Protein AF-L8Y950-F1 (afdb_monomer_lite)

Foldseek 3Di:
DDDPPPQDDDDDQWDDDQNDTAGFDAWQWEFPDDAHPPGGTDIDGADPQWTDGGRHHHHTHGDDDPDCPCVVVVVVVVVVVVVVVVVVVVVVVVVPDDDDDDDDDDDDDDDPDDDDDDDDDD

pLDDT: mean 75.34, std 22.92, range [33.78, 98.62]

InterPro domains:
  IPR001368 TNFR/NGFR cysteine-rich region [PF00020] (46-68)
  IPR001368 TNFR/NGFR cysteine-rich region [PS00652] (10-43)
  IPR001368 TNFR/NGFR cysteine-rich region [PS50050] (9-43)
  IPR001368 TNFR/NGFR cysteine-rich region [SM00208] (10-43)
  IPR020445 Tumour necrosis factor receptor 4 [PTHR47881] (1-68)

Radius of gyration: 40.12 Å; chains: 1; bounding box: 90×39×103 Å

Sequence (122 aa):
MLGAAVGLDCVGDTYPNSGRCCHECQPGNWMVSRCDHTRDTVCLPCDPGFYNEVVNYYTCKPCTQCNQILGLGVGLGVLAPLAALLALHLHRRAWRSPPGGNSFRTPIQEEHTDVHSTLAKI

Secondary structure (DSSP, 8-state):
-----------SSEEEETTEEEEPBPTTEEEEE---SSS--EEEEPPTTEE--SSBSSPPEEPP---GGGGHHHHHHHHHHHHHHHHHHHHHHHTTS-------------------------

Structure (mmCIF, N/CA/C/O backbone):
data_AF-L8Y950-F1
#
_entry.id   AF-L8Y950-F1
#
loop_
_atom_site.group_PDB
_atom_site.id
_atom_site.type_symbol
_atom_site.label_atom_id
_atom_site.label_alt_id
_atom_site.label_comp_id
_atom_site.label_asym_id
_atom_site.label_entity_id
_atom_site.label_seq_id
_atom_site.pdbx_PDB_ins_code
_atom_site.Cartn_x
_atom_site.Cartn_y
_atom_site.Cartn_z
_atom_site.occupancy
_atom_site.B_iso_or_equiv
_atom_site.auth_seq_id
_atom_site.auth_comp_id
_atom_site.auth_asym_id
_atom_site.auth_atom_id
_atom_site.pdbx_PDB_model_num
ATOM 1 N N . MET A 1 1 ? 34.547 -9.289 -21.892 1.00 37.19 1 MET A N 1
ATOM 2 C CA . MET A 1 1 ? 34.277 -7.928 -21.388 1.00 37.19 1 MET A CA 1
ATOM 3 C C . MET A 1 1 ? 33.089 -8.024 -20.449 1.00 37.19 1 MET A C 1
ATOM 5 O O . MET A 1 1 ? 32.004 -8.356 -20.903 1.00 37.19 1 MET A O 1
ATOM 9 N N . LEU A 1 2 ? 33.325 -7.888 -19.145 1.00 43.94 2 LEU A N 1
ATOM 10 C CA . LEU A 1 2 ? 32.289 -7.954 -18.112 1.00 43.94 2 LEU A CA 1
ATOM 11 C C . LEU A 1 2 ? 31.451 -6.673 -18.204 1.00 43.94 2 LEU A C 1
ATOM 13 O O . LEU A 1 2 ? 31.961 -5.589 -17.934 1.00 43.94 2 LEU A O 1
ATOM 17 N N . GLY A 1 3 ? 30.202 -6.787 -18.656 1.00 52.56 3 GLY A N 1
ATOM 18 C CA . GLY A 1 3 ? 29.260 -5.674 -18.639 1.00 52.56 3 GLY A CA 1
ATOM 19 C C . GLY A 1 3 ? 28.908 -5.354 -17.194 1.00 52.56 3 GLY A C 1
ATOM 20 O O . GLY A 1 3 ? 28.291 -6.173 -16.517 1.00 52.56 3 GLY A O 1
ATOM 21 N N . ALA A 1 4 ? 29.330 -4.189 -16.709 1.00 55.69 4 ALA A N 1
ATOM 22 C CA . ALA A 1 4 ? 28.831 -3.663 -15.452 1.00 55.69 4 ALA A CA 1
ATOM 23 C C . ALA A 1 4 ? 27.316 -3.467 -15.601 1.00 55.69 4 ALA A C 1
ATOM 25 O O . ALA A 1 4 ? 26.870 -2.730 -16.481 1.00 55.69 4 ALA A O 1
ATOM 26 N N . ALA A 1 5 ? 26.528 -4.136 -14.759 1.00 60.28 5 ALA A N 1
ATOM 27 C CA . ALA A 1 5 ? 25.147 -3.742 -14.547 1.00 60.28 5 ALA A CA 1
ATOM 28 C C . ALA A 1 5 ? 25.198 -2.364 -13.883 1.00 60.28 5 ALA A C 1
ATOM 30 O O . ALA A 1 5 ? 25.407 -2.256 -12.676 1.00 60.28 5 ALA A O 1
ATOM 31 N N . VAL A 1 6 ? 25.107 -1.304 -14.688 1.00 65.56 6 VAL A N 1
ATOM 32 C CA . VAL A 1 6 ? 24.844 0.035 -14.169 1.00 65.56 6 VAL A CA 1
ATOM 33 C C . VAL A 1 6 ? 23.498 -0.075 -13.467 1.00 65.56 6 VAL A C 1
ATOM 35 O O . VAL A 1 6 ? 22.476 -0.296 -14.116 1.00 65.56 6 VAL A O 1
ATOM 38 N N . GLY A 1 7 ? 23.520 -0.031 -12.134 1.00 68.69 7 GLY A N 1
ATOM 39 C CA . GLY A 1 7 ? 22.303 0.076 -11.346 1.00 68.69 7 GLY A CA 1
ATOM 40 C C . GLY A 1 7 ? 21.559 1.309 -11.832 1.00 68.69 7 GLY A C 1
ATOM 41 O O . GLY A 1 7 ? 22.116 2.405 -11.825 1.00 68.69 7 GLY A O 1
ATOM 42 N N . LEU A 1 8 ? 20.351 1.109 -12.349 1.00 85.06 8 LEU A N 1
ATOM 43 C CA . LEU A 1 8 ? 19.518 2.208 -12.802 1.00 85.06 8 LEU A CA 1
ATOM 44 C C . LEU A 1 8 ? 19.107 3.030 -11.576 1.00 85.06 8 LEU A C 1
ATOM 46 O O . LEU A 1 8 ? 18.513 2.475 -10.651 1.00 85.06 8 LEU A O 1
ATOM 50 N N . ASP A 1 9 ? 19.442 4.319 -11.570 1.00 90.56 9 ASP A N 1
ATOM 51 C CA . ASP A 1 9 ? 19.034 5.236 -10.507 1.00 90.56 9 ASP A CA 1
ATOM 52 C C . ASP A 1 9 ? 17.605 5.718 -10.778 1.00 90.56 9 ASP A C 1
ATOM 54 O O . ASP A 1 9 ? 17.329 6.363 -11.792 1.00 90.56 9 ASP A O 1
ATOM 58 N N . CYS A 1 10 ? 16.689 5.334 -9.895 1.00 92.62 10 CYS A N 1
ATOM 59 C CA . CYS A 1 10 ? 15.272 5.650 -9.985 1.00 92.62 10 CYS A CA 1
ATOM 60 C C . CYS A 1 10 ? 14.919 6.663 -8.896 1.00 92.62 10 CYS A C 1
ATOM 62 O O . CYS A 1 10 ? 15.318 6.512 -7.744 1.00 92.62 10 CYS A O 1
ATOM 64 N N . VAL A 1 11 ? 14.189 7.715 -9.269 1.00 92.31 11 VAL A N 1
ATOM 65 C CA . VAL A 1 11 ? 13.915 8.868 -8.401 1.00 92.31 11 VAL A CA 1
ATOM 66 C C . VAL A 1 11 ? 12.456 8.851 -7.946 1.00 92.31 11 VAL A C 1
ATOM 68 O O . VAL A 1 11 ? 11.559 8.493 -8.711 1.00 92.31 11 VAL A O 1
ATOM 71 N N . GLY A 1 12 ? 12.208 9.280 -6.708 1.00 94.62 12 GLY A N 1
ATOM 72 C CA . GLY A 1 12 ? 10.860 9.385 -6.144 1.00 94.62 12 GLY A CA 1
ATOM 73 C C . GLY A 1 12 ? 10.217 8.019 -5.893 1.00 94.62 12 GLY A C 1
ATOM 74 O O . GLY A 1 12 ? 10.884 7.088 -5.451 1.00 94.62 12 GLY A O 1
ATOM 75 N N . ASP A 1 13 ? 8.926 7.906 -6.197 1.00 95.75 13 ASP A N 1
ATOM 76 C CA . ASP A 1 13 ? 8.094 6.713 -5.983 1.00 95.75 13 ASP A CA 1
ATOM 77 C C . ASP A 1 13 ? 8.314 5.637 -7.065 1.00 95.75 13 ASP A C 1
ATOM 79 O O . ASP A 1 13 ? 7.364 5.086 -7.629 1.00 95.75 13 ASP A O 1
ATOM 83 N N . THR A 1 14 ? 9.572 5.377 -7.428 1.00 96.44 14 THR A N 1
ATOM 84 C CA . THR A 1 14 ? 9.915 4.432 -8.494 1.00 96.44 14 THR A CA 1
ATOM 85 C C . THR A 1 14 ? 11.000 3.444 -8.086 1.00 96.44 14 THR A C 1
ATOM 87 O O . THR A 1 14 ? 11.882 3.749 -7.288 1.00 96.44 14 THR A O 1
ATOM 90 N N . TYR A 1 15 ? 10.946 2.240 -8.656 1.00 95.25 15 TYR A N 1
ATOM 91 C CA . TYR A 1 15 ? 11.921 1.174 -8.431 1.00 95.25 15 TYR A CA 1
ATOM 92 C C . TYR A 1 15 ? 12.501 0.657 -9.757 1.00 95.25 15 TYR A C 1
ATOM 94 O O . TYR A 1 15 ? 11.807 0.661 -10.781 1.00 95.25 15 TYR A O 1
ATOM 102 N N . PRO A 1 16 ? 13.761 0.187 -9.766 1.00 94.75 16 PRO A N 1
ATOM 103 C CA . PRO A 1 16 ? 14.378 -0.374 -10.958 1.00 94.75 16 PRO A CA 1
ATOM 104 C C . PRO A 1 16 ? 13.880 -1.799 -11.204 1.00 94.75 16 PRO A C 1
ATOM 106 O O . PRO A 1 16 ? 13.977 -2.671 -10.339 1.00 94.75 16 PRO A O 1
ATOM 109 N N . ASN A 1 17 ? 13.383 -2.064 -12.409 1.00 94.50 17 ASN A N 1
ATOM 110 C CA . ASN A 1 17 ? 13.051 -3.412 -12.854 1.00 94.50 17 ASN A CA 1
ATOM 111 C C . ASN A 1 17 ? 13.067 -3.496 -14.385 1.00 94.50 17 ASN A C 1
ATOM 113 O O . ASN A 1 17 ? 12.679 -2.561 -15.079 1.00 94.50 17 ASN A O 1
ATOM 117 N N . SER A 1 18 ? 13.532 -4.622 -14.933 1.00 91.44 18 SER A N 1
ATOM 118 C CA . SER A 1 18 ? 13.574 -4.847 -16.389 1.00 91.44 18 SER A CA 1
ATOM 119 C C . SER A 1 18 ? 14.306 -3.743 -17.187 1.00 91.44 18 SER A C 1
ATOM 121 O O . SER A 1 18 ? 13.959 -3.457 -18.332 1.00 91.44 18 SER A O 1
ATOM 123 N N . GLY A 1 19 ? 15.326 -3.113 -16.585 1.00 90.19 19 GLY A N 1
ATOM 124 C CA . GLY A 1 19 ? 16.134 -2.058 -17.216 1.00 90.19 19 GLY A CA 1
ATOM 125 C C . GLY A 1 19 ? 15.457 -0.685 -17.313 1.00 90.19 19 GLY A C 1
ATOM 126 O O . GLY A 1 19 ? 15.952 0.180 -18.029 1.00 90.19 19 GLY A O 1
ATOM 127 N N . ARG A 1 20 ? 14.341 -0.475 -16.607 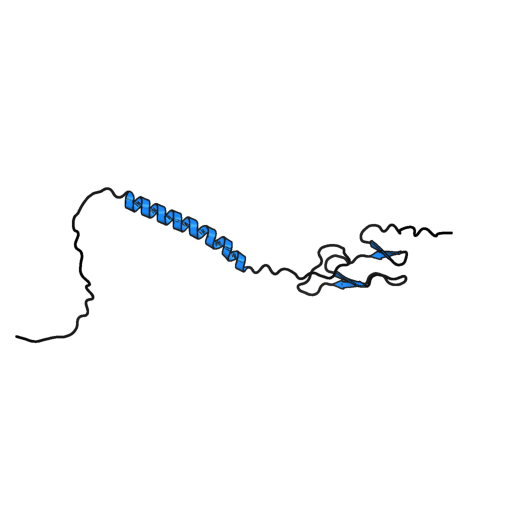1.00 92.12 20 ARG A N 1
ATOM 128 C CA . ARG A 1 20 ? 13.610 0.799 -16.533 1.00 92.12 20 ARG A CA 1
ATOM 129 C C . ARG A 1 20 ? 13.162 1.091 -15.100 1.00 92.12 20 ARG A C 1
ATOM 131 O O . ARG A 1 20 ? 13.189 0.208 -14.245 1.00 92.12 20 ARG A O 1
ATOM 138 N N . CYS A 1 21 ? 12.746 2.328 -14.851 1.00 95.06 21 CYS A N 1
ATOM 139 C CA . CYS A 1 21 ? 12.089 2.696 -13.601 1.00 95.06 21 CYS A CA 1
ATOM 140 C C . CYS A 1 21 ? 10.585 2.456 -13.724 1.00 95.06 21 CYS A C 1
ATOM 142 O O . CYS A 1 21 ? 9.975 2.752 -14.759 1.00 95.06 21 CYS A O 1
ATOM 144 N N . CYS A 1 22 ? 10.013 1.888 -12.673 1.00 96.88 22 CYS A N 1
ATOM 145 C CA . CYS A 1 22 ? 8.612 1.505 -12.590 1.00 96.88 22 CYS A CA 1
ATOM 146 C C . CYS A 1 22 ? 7.978 2.110 -11.354 1.00 96.88 22 CYS A C 1
ATOM 148 O O . CYS A 1 22 ? 8.661 2.294 -10.351 1.00 96.88 22 CYS A O 1
ATOM 150 N N . HIS A 1 23 ? 6.686 2.408 -11.416 1.00 97.38 23 HIS A N 1
ATOM 151 C CA . HIS A 1 23 ? 6.015 3.104 -10.322 1.00 97.38 23 HIS A CA 1
ATOM 152 C C . HIS A 1 23 ? 5.686 2.148 -9.177 1.00 97.38 23 HIS A C 1
ATOM 154 O O . HIS A 1 23 ? 5.198 1.040 -9.407 1.00 97.38 23 HIS A O 1
ATOM 160 N N . GLU A 1 24 ? 5.953 2.575 -7.946 1.00 98.00 24 GLU A N 1
ATOM 161 C CA . GLU A 1 24 ? 5.436 1.921 -6.744 1.00 98.00 24 GLU A CA 1
ATOM 162 C C . GLU A 1 24 ? 3.934 2.197 -6.575 1.00 98.00 24 GLU A C 1
ATOM 164 O O . GLU A 1 24 ? 3.383 3.157 -7.125 1.00 98.00 24 GLU A O 1
ATOM 169 N N . CYS A 1 25 ? 3.250 1.357 -5.796 1.00 98.56 25 CYS A N 1
ATOM 170 C CA . CYS A 1 25 ? 1.827 1.554 -5.546 1.00 98.56 25 CYS A CA 1
ATOM 171 C C . CYS A 1 25 ? 1.593 2.642 -4.497 1.00 98.56 25 CYS A C 1
ATOM 173 O O . CYS A 1 25 ? 2.217 2.660 -3.439 1.00 98.56 25 CYS A O 1
ATOM 175 N N . GLN A 1 26 ? 0.656 3.540 -4.798 1.00 98.25 26 GLN A N 1
ATOM 176 C CA . GLN A 1 26 ? 0.262 4.643 -3.922 1.00 98.25 26 GLN A CA 1
ATOM 177 C C . GLN A 1 26 ? -0.500 4.144 -2.678 1.00 98.25 26 GLN A C 1
ATOM 179 O O . GLN A 1 26 ? -1.097 3.061 -2.736 1.00 98.25 26 GLN A O 1
ATOM 184 N N . PRO A 1 27 ? -0.543 4.926 -1.579 1.00 98.31 27 PRO A N 1
ATOM 185 C CA . PRO A 1 27 ? -1.313 4.583 -0.385 1.00 98.31 27 PRO A CA 1
ATOM 186 C C . PRO A 1 27 ? -2.752 4.171 -0.714 1.00 98.31 27 PRO A C 1
ATOM 188 O O . PRO A 1 27 ? -3.386 4.716 -1.617 1.00 98.31 27 PRO A O 1
ATOM 191 N N . GLY A 1 28 ? -3.263 3.183 0.018 1.00 98.06 28 GLY A N 1
ATOM 192 C CA . GLY A 1 28 ? -4.566 2.569 -0.235 1.00 98.06 28 GLY A CA 1
ATOM 193 C C . GLY A 1 28 ? -4.585 1.529 -1.360 1.00 98.06 28 GLY A C 1
ATOM 194 O O . GLY A 1 28 ? -5.637 0.937 -1.582 1.00 98.06 28 GLY A O 1
ATOM 195 N N . ASN A 1 29 ? -3.457 1.266 -2.030 1.00 98.62 29 ASN A N 1
ATOM 196 C CA . ASN A 1 29 ? -3.329 0.207 -3.031 1.00 98.62 29 ASN A CA 1
ATOM 197 C C . ASN A 1 29 ? -2.277 -0.839 -2.635 1.00 98.62 29 ASN A C 1
ATOM 199 O O . ASN A 1 29 ? -1.384 -0.577 -1.828 1.00 98.62 29 ASN A O 1
ATOM 203 N N . TRP A 1 30 ? -2.356 -2.017 -3.248 1.00 98.31 30 TRP A N 1
ATOM 204 C CA . TRP A 1 30 ? -1.349 -3.073 -3.173 1.00 98.31 30 TRP A CA 1
ATOM 205 C C . TRP A 1 30 ? -0.848 -3.467 -4.561 1.00 98.31 30 TRP A C 1
ATOM 207 O O . TRP A 1 30 ? -1.544 -3.288 -5.564 1.00 98.31 30 TRP A O 1
ATOM 217 N N . MET A 1 31 ? 0.367 -4.018 -4.614 1.00 98.25 31 MET A N 1
ATOM 218 C CA . MET A 1 31 ? 0.999 -4.441 -5.862 1.00 98.25 31 MET A CA 1
ATOM 219 C C . MET A 1 31 ? 0.561 -5.855 -6.250 1.00 98.25 31 MET A C 1
ATOM 221 O O . MET A 1 31 ? 0.894 -6.829 -5.577 1.00 98.25 31 MET A O 1
ATOM 225 N N . VAL A 1 32 ? -0.143 -5.968 -7.376 1.00 98.06 32 VAL A N 1
ATOM 226 C CA . VAL A 1 32 ? -0.548 -7.253 -7.968 1.00 98.06 32 VAL A CA 1
ATOM 227 C C . VAL A 1 32 ? 0.607 -7.871 -8.741 1.00 98.06 32 VAL A C 1
ATOM 229 O O . VAL A 1 32 ? 0.873 -9.068 -8.649 1.00 98.06 32 VAL A O 1
ATOM 232 N N . SER A 1 33 ? 1.302 -7.046 -9.520 1.00 97.62 33 SER A N 1
ATOM 233 C CA . SER A 1 33 ? 2.461 -7.469 -10.291 1.00 97.62 33 SER A CA 1
ATOM 234 C C . SER A 1 33 ? 3.420 -6.312 -10.494 1.00 97.62 33 SER A C 1
ATOM 236 O O . SER A 1 33 ? 3.003 -5.179 -10.746 1.00 97.62 33 SER A O 1
ATOM 238 N N . ARG A 1 34 ? 4.716 -6.625 -10.458 1.00 97.38 34 ARG A N 1
ATOM 239 C CA . ARG A 1 34 ? 5.751 -5.693 -10.901 1.00 97.38 34 ARG A CA 1
ATOM 240 C C . ARG A 1 34 ? 5.600 -5.407 -12.394 1.00 97.38 34 ARG A C 1
ATOM 242 O O . ARG A 1 34 ? 5.019 -6.206 -13.130 1.00 97.38 34 ARG A O 1
ATOM 249 N N . CYS A 1 35 ? 6.151 -4.278 -12.821 1.00 96.81 35 CYS A N 1
ATOM 250 C CA . CYS A 1 35 ? 6.275 -3.962 -14.236 1.00 96.81 35 CYS A CA 1
ATOM 251 C C . CYS A 1 35 ? 7.107 -5.023 -14.979 1.00 96.81 35 CYS A C 1
ATOM 253 O O . CYS A 1 35 ? 7.849 -5.805 -14.382 1.00 96.81 35 CYS A O 1
ATOM 255 N N . ASP A 1 36 ? 7.033 -5.005 -16.299 1.00 95.00 36 ASP A N 1
ATOM 256 C CA . ASP A 1 36 ? 7.945 -5.716 -17.186 1.00 95.00 36 ASP A CA 1
ATOM 257 C C . ASP A 1 36 ? 8.507 -4.735 -18.232 1.00 95.00 36 ASP A C 1
ATOM 259 O O . ASP A 1 36 ? 8.398 -3.514 -18.094 1.00 95.00 36 ASP A O 1
ATOM 263 N N . HIS A 1 37 ? 9.147 -5.239 -19.287 1.00 93.69 37 HIS A N 1
ATOM 264 C CA . HIS A 1 37 ? 9.684 -4.384 -20.350 1.00 93.69 37 HIS A CA 1
ATOM 265 C C . HIS A 1 37 ? 8.607 -3.533 -21.052 1.00 93.69 37 HIS A C 1
ATOM 267 O O . HIS A 1 37 ? 8.919 -2.472 -21.592 1.00 93.69 37 HIS A O 1
ATOM 273 N N . THR A 1 38 ? 7.349 -3.976 -21.040 1.00 93.44 38 THR A N 1
ATOM 274 C CA . THR A 1 38 ? 6.243 -3.414 -21.830 1.00 93.44 38 THR A CA 1
ATOM 275 C C . THR A 1 38 ? 5.122 -2.807 -20.989 1.00 93.44 38 THR A C 1
ATOM 277 O O . THR A 1 38 ? 4.518 -1.820 -21.401 1.00 93.44 38 THR A O 1
ATOM 280 N N . ARG A 1 39 ? 4.851 -3.363 -19.809 1.00 96.00 39 ARG A N 1
ATOM 281 C CA . ARG A 1 39 ? 3.753 -2.983 -18.917 1.00 96.00 39 ARG A CA 1
ATOM 282 C C . ARG A 1 39 ? 4.307 -2.413 -17.625 1.00 96.00 39 ARG A C 1
ATOM 284 O O . ARG A 1 39 ? 5.336 -2.870 -17.138 1.00 96.00 39 ARG A O 1
ATOM 291 N N . ASP A 1 40 ? 3.618 -1.424 -17.075 1.00 96.31 40 ASP A N 1
ATOM 292 C CA . ASP A 1 40 ? 3.972 -0.861 -15.773 1.00 96.31 40 ASP A CA 1
ATOM 293 C C . ASP A 1 40 ? 3.476 -1.749 -14.619 1.00 96.31 40 ASP A C 1
ATOM 295 O O . ASP A 1 40 ? 2.796 -2.757 -14.834 1.00 96.31 40 ASP A O 1
ATOM 299 N N . THR A 1 41 ? 3.836 -1.381 -13.392 1.00 98.25 41 THR A N 1
ATOM 300 C CA . THR A 1 41 ? 3.315 -1.995 -12.172 1.00 98.25 41 THR A CA 1
ATOM 301 C C . THR A 1 41 ? 1.789 -1.982 -12.176 1.00 98.25 41 THR A C 1
ATOM 303 O O . THR A 1 41 ? 1.160 -0.965 -12.463 1.00 98.25 41 THR A O 1
ATOM 306 N N . VAL A 1 42 ? 1.185 -3.107 -11.800 1.00 98.38 42 VAL A N 1
ATOM 307 C CA . VAL A 1 42 ? -0.264 -3.200 -11.613 1.00 98.38 42 VAL A CA 1
ATOM 308 C C . VAL A 1 42 ? -0.574 -3.045 -10.132 1.00 98.38 42 VAL A C 1
ATOM 310 O O . VAL A 1 42 ? -0.152 -3.867 -9.315 1.00 98.38 42 VAL A O 1
ATOM 313 N N . CYS A 1 43 ? -1.335 -2.003 -9.808 1.00 98.62 43 CYS A N 1
ATOM 314 C CA . CYS A 1 43 ? -1.798 -1.701 -8.460 1.00 98.62 43 CYS A CA 1
ATOM 315 C C . CYS A 1 43 ? -3.321 -1.808 -8.394 1.00 98.62 43 CYS A C 1
ATOM 317 O O . CYS A 1 43 ? -4.012 -1.360 -9.309 1.00 98.62 43 CYS A O 1
ATOM 319 N N . LEU A 1 44 ? -3.839 -2.370 -7.305 1.00 98.56 44 LEU A N 1
ATOM 320 C CA . LEU A 1 44 ? -5.275 -2.434 -7.035 1.00 98.56 44 LEU A CA 1
ATOM 321 C C . LEU A 1 44 ? -5.598 -1.849 -5.661 1.00 98.56 44 LEU A C 1
ATOM 323 O O . LEU A 1 44 ? -4.755 -1.935 -4.766 1.00 98.56 44 LEU A O 1
ATOM 327 N N . PRO A 1 45 ? -6.803 -1.284 -5.475 1.00 98.56 45 PRO A N 1
ATOM 328 C CA . PRO A 1 45 ? -7.223 -0.772 -4.180 1.00 98.56 45 PRO A CA 1
ATOM 329 C C . PRO A 1 45 ? -7.283 -1.887 -3.138 1.00 98.56 45 PRO A C 1
ATOM 331 O O . PRO A 1 45 ? -7.552 -3.049 -3.450 1.00 98.56 45 PRO A O 1
ATOM 334 N N . CYS A 1 46 ? -7.033 -1.518 -1.887 1.00 98.38 46 CYS A N 1
ATOM 335 C CA . CYS A 1 46 ? -7.273 -2.391 -0.751 1.00 98.38 46 CYS A CA 1
ATOM 336 C C . CYS A 1 46 ? -8.766 -2.698 -0.612 1.00 98.38 46 CYS A C 1
ATOM 338 O O . CYS A 1 46 ? -9.613 -1.816 -0.775 1.00 98.38 46 CYS A O 1
ATOM 340 N N . ASP A 1 47 ? -9.073 -3.937 -0.240 1.00 97.81 47 ASP A N 1
ATOM 341 C CA . ASP A 1 47 ? -10.430 -4.327 0.121 1.00 97.81 47 ASP A CA 1
ATOM 342 C C . ASP A 1 47 ? -10.896 -3.621 1.408 1.00 97.81 47 ASP A C 1
ATOM 344 O O . ASP A 1 47 ? -10.075 -3.246 2.257 1.00 97.81 47 ASP A O 1
ATOM 348 N N . PRO A 1 48 ? -12.217 -3.461 1.611 1.00 96.19 48 PRO A N 1
ATOM 349 C CA . PRO A 1 48 ? -12.755 -2.918 2.851 1.00 96.19 48 PRO A CA 1
ATOM 350 C C . PRO A 1 48 ? -12.231 -3.667 4.083 1.00 96.19 48 PRO A C 1
ATOM 352 O O . PRO A 1 48 ? -12.289 -4.892 4.161 1.00 96.19 48 PRO A O 1
ATOM 355 N N . GLY A 1 49 ? -11.737 -2.918 5.071 1.00 94.81 49 GLY A N 1
ATOM 356 C CA . GLY A 1 49 ? -11.115 -3.489 6.269 1.00 94.81 49 GLY A CA 1
ATOM 357 C C . GLY A 1 49 ? -9.619 -3.776 6.128 1.00 94.81 49 GLY A C 1
ATOM 358 O O . GLY A 1 49 ? -9.025 -4.277 7.080 1.00 94.81 49 GLY A O 1
ATOM 359 N N . PHE A 1 50 ? -9.003 -3.422 4.997 1.00 97.12 50 PHE A N 1
ATOM 360 C CA . PHE A 1 50 ? -7.560 -3.459 4.788 1.00 97.12 50 PHE A CA 1
ATOM 361 C C . PHE A 1 50 ? -7.019 -2.080 4.393 1.00 97.12 50 PHE A C 1
ATOM 363 O O . PHE A 1 50 ? -7.750 -1.225 3.894 1.00 97.12 50 PHE A O 1
ATOM 370 N N . TYR A 1 51 ? -5.726 -1.856 4.618 1.00 96.44 51 TYR A N 1
ATOM 371 C CA . TYR A 1 51 ? -5.068 -0.586 4.343 1.00 96.44 51 TYR A CA 1
ATOM 372 C C . TYR A 1 51 ? -3.596 -0.749 3.952 1.00 96.44 51 TYR A C 1
ATOM 374 O O . TYR A 1 51 ? -2.936 -1.727 4.301 1.00 96.44 51 TYR A O 1
ATOM 382 N N . ASN A 1 52 ? -3.081 0.265 3.260 1.00 97.25 52 ASN A N 1
ATOM 383 C CA . ASN A 1 52 ? -1.660 0.512 3.042 1.00 97.25 52 ASN A CA 1
ATOM 384 C C . ASN A 1 52 ? -1.423 2.016 3.207 1.00 97.25 52 ASN A C 1
ATOM 386 O O . ASN A 1 52 ? -2.100 2.820 2.575 1.00 97.25 52 ASN A O 1
ATOM 390 N N . GLU A 1 53 ? -0.500 2.398 4.083 1.00 95.75 53 GLU A N 1
ATOM 391 C CA . GLU A 1 53 ? -0.353 3.786 4.555 1.00 95.75 53 GLU A CA 1
ATOM 392 C C . GLU A 1 53 ? 0.656 4.626 3.763 1.00 95.75 53 GLU A C 1
ATOM 394 O O . GLU A 1 53 ? 0.553 5.848 3.728 1.00 95.75 53 GLU A O 1
ATOM 399 N N . VAL A 1 54 ? 1.620 3.976 3.117 1.00 96.44 54 VAL A N 1
ATOM 400 C CA . VAL A 1 54 ? 2.721 4.625 2.393 1.00 96.44 54 VAL A CA 1
ATOM 401 C C . VAL A 1 54 ? 2.845 4.053 0.991 1.00 96.44 54 VAL A C 1
ATOM 403 O O . VAL A 1 54 ? 2.336 2.966 0.721 1.00 96.44 54 VAL A O 1
ATOM 406 N N . VAL A 1 55 ? 3.559 4.763 0.122 1.00 98.00 55 VAL A N 1
ATOM 407 C CA . VAL A 1 55 ? 3.957 4.257 -1.194 1.00 98.00 55 VAL A CA 1
ATOM 408 C C . VAL A 1 55 ? 4.833 3.017 -1.010 1.00 98.00 55 VAL A C 1
ATOM 410 O O . VAL A 1 55 ? 5.887 3.101 -0.377 1.00 98.00 55 VAL A O 1
ATOM 413 N N . ASN A 1 56 ? 4.381 1.853 -1.483 1.00 96.69 56 ASN A N 1
ATOM 414 C CA . ASN A 1 56 ? 5.104 0.590 -1.311 1.00 96.69 56 ASN A CA 1
ATOM 415 C C . ASN A 1 56 ? 4.613 -0.531 -2.254 1.00 96.69 56 ASN A C 1
ATOM 417 O O . ASN A 1 56 ? 3.594 -0.395 -2.928 1.00 96.69 56 ASN A O 1
ATOM 421 N N . TYR A 1 57 ? 5.314 -1.673 -2.229 1.00 96.56 57 TYR A N 1
ATOM 422 C CA . TYR A 1 57 ? 4.982 -2.886 -2.991 1.00 96.56 57 TYR A CA 1
ATOM 423 C C . TYR A 1 57 ? 4.253 -3.974 -2.175 1.00 96.56 57 TYR A C 1
ATOM 425 O O . TYR A 1 57 ? 3.989 -5.062 -2.688 1.00 96.56 57 TYR A O 1
ATOM 433 N N . TYR A 1 58 ? 3.984 -3.750 -0.889 1.00 97.06 58 TYR A N 1
ATOM 434 C CA . TYR A 1 58 ? 3.409 -4.751 0.009 1.00 97.06 58 TYR A CA 1
ATOM 435 C C . TYR A 1 58 ? 1.903 -4.943 -0.216 1.00 97.06 58 TYR A C 1
ATOM 437 O O . TYR A 1 58 ? 1.190 -4.066 -0.705 1.00 97.06 58 TYR A O 1
ATOM 445 N N . THR A 1 59 ? 1.398 -6.103 0.202 1.00 96.81 59 THR A N 1
ATOM 446 C CA . THR A 1 59 ? -0.041 -6.381 0.284 1.00 96.81 59 THR A CA 1
ATOM 447 C C . THR A 1 59 ? -0.701 -5.570 1.396 1.00 96.81 59 THR A C 1
ATOM 449 O O . THR A 1 59 ? -0.076 -5.324 2.430 1.00 96.81 59 THR A O 1
ATOM 452 N N . CYS A 1 60 ? -1.979 -5.224 1.222 1.00 97.81 60 CYS A N 1
ATOM 453 C CA . CYS A 1 60 ? -2.723 -4.478 2.233 1.00 97.81 60 CYS A CA 1
ATOM 454 C C . CYS A 1 60 ? -2.793 -5.235 3.568 1.00 97.81 60 CYS A C 1
ATOM 456 O O . CYS A 1 60 ? -2.992 -6.450 3.615 1.00 97.81 60 CYS A O 1
ATOM 458 N N . LYS A 1 61 ? -2.648 -4.495 4.666 1.00 96.56 61 LYS A N 1
ATOM 459 C CA . LYS A 1 61 ? -2.710 -4.996 6.042 1.00 96.56 61 LYS A CA 1
ATOM 460 C C . LYS A 1 61 ? -4.133 -4.868 6.586 1.00 96.56 61 LYS A C 1
ATOM 462 O O . LYS A 1 61 ? -4.808 -3.906 6.236 1.00 96.56 61 LYS A O 1
ATOM 467 N N . PRO A 1 62 ? -4.610 -5.778 7.448 1.00 95.75 62 PRO A N 1
ATOM 468 C CA . PRO A 1 62 ? -5.930 -5.640 8.052 1.00 95.75 62 PRO A CA 1
ATOM 469 C C . PRO A 1 62 ? -5.968 -4.441 9.006 1.00 95.75 62 PRO A C 1
ATOM 471 O O . PRO A 1 62 ? -5.050 -4.233 9.800 1.00 95.75 62 PRO A O 1
ATOM 474 N N . CYS A 1 63 ? -7.051 -3.674 8.965 1.00 93.19 63 CYS A N 1
ATOM 475 C CA . CYS A 1 63 ? -7.311 -2.607 9.919 1.00 93.19 63 CYS A CA 1
ATOM 476 C C . CYS A 1 63 ? -7.545 -3.199 11.314 1.00 93.19 63 CYS A C 1
ATOM 478 O O . CYS A 1 63 ? -8.392 -4.075 11.503 1.00 93.19 63 CYS A O 1
ATOM 480 N N . THR A 1 64 ? -6.849 -2.679 12.323 1.00 87.00 64 THR A N 1
ATOM 481 C CA . THR A 1 64 ? -7.177 -2.988 13.715 1.00 87.00 64 THR A CA 1
ATOM 482 C C . THR A 1 64 ? -8.483 -2.301 14.088 1.00 87.00 64 THR A C 1
ATOM 484 O O . THR A 1 64 ? -8.564 -1.072 14.098 1.00 87.00 64 THR A O 1
ATOM 487 N N . GLN A 1 65 ? -9.511 -3.078 14.425 1.00 76.81 65 GLN A N 1
ATOM 488 C CA . GLN A 1 65 ? -10.720 -2.513 15.012 1.00 76.81 65 GLN A CA 1
ATOM 489 C C . GLN A 1 65 ? -10.433 -2.105 16.457 1.00 76.81 65 GLN A C 1
ATOM 491 O O . GLN A 1 65 ? -10.255 -2.951 17.334 1.00 76.81 65 GLN A O 1
ATOM 496 N N . CYS A 1 66 ? -10.423 -0.800 16.722 1.00 70.44 66 CYS A N 1
ATOM 497 C CA . CYS A 1 66 ? -10.543 -0.296 18.083 1.00 70.44 66 CYS A CA 1
ATOM 498 C C . CYS A 1 66 ? -11.974 -0.552 18.553 1.00 70.44 66 CYS A C 1
ATOM 500 O O . CYS A 1 66 ? -12.877 0.245 18.302 1.00 70.44 66 CYS A O 1
ATOM 502 N N . ASN A 1 67 ? -12.194 -1.681 19.222 1.00 61.97 67 ASN A N 1
ATOM 503 C CA . ASN A 1 67 ? -13.457 -1.917 19.895 1.00 61.97 67 ASN A CA 1
ATOM 504 C C . ASN A 1 67 ? -13.635 -0.836 20.975 1.00 61.97 67 ASN A C 1
ATOM 506 O O . ASN A 1 67 ? -12.825 -0.731 21.899 1.00 61.97 67 ASN A O 1
ATOM 510 N N . GLN A 1 68 ? -14.692 -0.031 20.869 1.00 56.69 68 GLN A N 1
ATOM 511 C CA . GLN A 1 68 ? -14.986 1.078 21.788 1.00 56.69 68 GLN A CA 1
ATOM 512 C C . GLN A 1 68 ? -15.260 0.624 23.237 1.00 56.69 68 GLN A C 1
ATOM 514 O O . GLN A 1 68 ?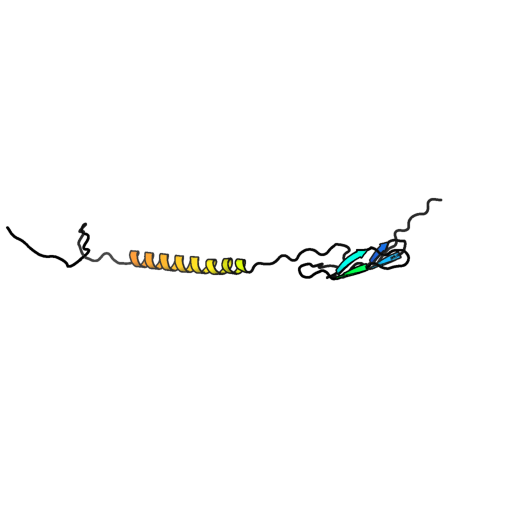 -15.489 1.456 24.111 1.00 56.69 68 GLN A O 1
ATOM 519 N N . ILE A 1 69 ? -15.180 -0.677 23.534 1.00 56.78 69 ILE A N 1
ATOM 520 C CA . ILE A 1 69 ? -15.274 -1.228 24.892 1.00 56.78 69 ILE A CA 1
ATOM 521 C C . ILE A 1 69 ? -14.140 -0.713 25.806 1.00 56.78 69 ILE A C 1
ATOM 523 O O . ILE A 1 69 ? -14.336 -0.628 27.018 1.00 56.78 69 ILE A O 1
ATOM 527 N N . LEU A 1 70 ? -13.007 -0.234 25.267 1.00 55.75 70 LEU A N 1
ATOM 528 C CA . LEU A 1 70 ? -12.013 0.502 26.072 1.00 55.75 70 LEU A CA 1
ATOM 529 C C . LEU A 1 70 ? -12.465 1.913 26.506 1.00 55.75 70 LEU A C 1
ATOM 531 O O . LEU A 1 70 ? -11.828 2.511 27.371 1.00 55.75 70 LEU A O 1
ATOM 535 N N . GLY A 1 71 ? -13.584 2.436 25.994 1.00 49.81 71 GLY A N 1
ATOM 536 C CA . GLY A 1 71 ? -14.209 3.669 26.488 1.00 49.81 71 GLY A CA 1
ATOM 537 C C . GLY A 1 71 ? -14.811 3.531 27.894 1.00 49.81 71 GLY A C 1
ATOM 538 O O . GLY A 1 71 ? -15.001 4.526 28.588 1.00 49.81 71 GLY A O 1
ATOM 539 N N . LEU A 1 72 ? -15.041 2.299 28.362 1.00 54.34 72 LEU A N 1
ATOM 540 C CA . LEU A 1 72 ? -15.490 2.018 29.731 1.00 54.34 72 LEU A CA 1
ATOM 541 C C . LEU A 1 72 ? -14.328 1.95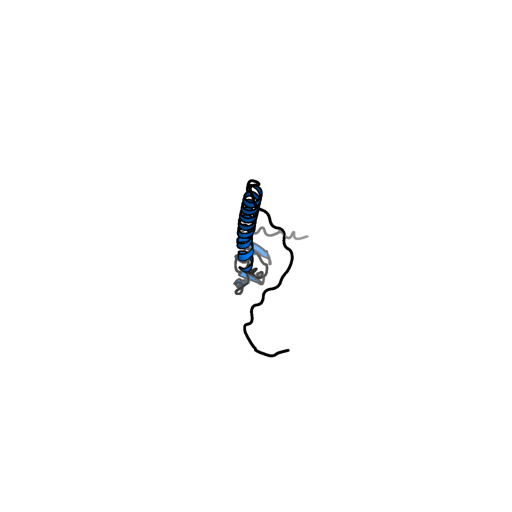2 30.739 1.00 54.34 72 LEU A C 1
ATOM 543 O O . LEU A 1 72 ? -14.559 2.030 31.945 1.00 54.34 72 LEU A O 1
ATOM 547 N N . GLY A 1 73 ? -13.078 1.871 30.265 1.00 52.50 73 GLY A N 1
ATOM 548 C CA . GLY A 1 73 ? -11.886 1.875 31.121 1.00 52.50 73 GLY A CA 1
ATOM 549 C C . GLY A 1 73 ? -11.577 3.244 31.734 1.00 52.50 73 GLY A C 1
ATOM 550 O O . GLY A 1 73 ? -10.979 3.322 32.804 1.00 52.50 73 GLY A O 1
ATOM 551 N N . VAL A 1 74 ? -12.029 4.328 31.099 1.00 56.66 74 VAL A N 1
ATOM 552 C CA . VAL A 1 74 ? -11.783 5.702 31.574 1.00 56.66 74 VAL A CA 1
ATOM 553 C C . VAL A 1 74 ? -12.914 6.201 32.486 1.00 56.66 74 VAL A C 1
ATOM 555 O O . VAL A 1 74 ? -12.688 7.041 33.353 1.00 56.66 74 VAL A O 1
ATOM 558 N N . GLY A 1 75 ? -14.126 5.644 32.354 1.00 55.09 75 GLY A N 1
ATOM 559 C CA . GLY A 1 75 ? -15.299 6.043 33.147 1.00 55.09 75 GLY A CA 1
ATOM 560 C C . GLY A 1 75 ? -15.286 5.541 34.597 1.00 55.09 75 GLY A C 1
ATOM 561 O O . GLY A 1 75 ? -15.689 6.260 35.510 1.00 55.09 75 GLY A O 1
ATOM 562 N N . LEU A 1 76 ? -14.769 4.333 34.843 1.00 55.41 76 LEU A N 1
ATOM 563 C CA . LEU A 1 76 ? -14.675 3.766 36.199 1.00 55.41 76 LEU A CA 1
ATOM 564 C C . LEU A 1 76 ? -13.507 4.348 37.014 1.00 55.41 76 LEU A C 1
ATOM 566 O O . LEU A 1 76 ? -13.550 4.339 38.245 1.00 55.41 76 LEU A O 1
ATOM 570 N N . GLY A 1 77 ? -12.496 4.909 36.340 1.00 58.97 77 GLY A N 1
ATOM 571 C CA . GLY A 1 77 ? -11.328 5.523 36.977 1.00 58.97 77 GLY A CA 1
ATOM 572 C C . GLY A 1 77 ? -11.638 6.791 37.779 1.00 58.97 77 GLY A C 1
ATOM 573 O O . GLY A 1 77 ? -10.873 7.139 38.673 1.00 58.97 77 GLY A O 1
ATOM 574 N N . VAL A 1 78 ? -12.769 7.458 37.513 1.00 62.34 78 VAL A N 1
ATOM 575 C CA . VAL A 1 78 ? -13.195 8.688 38.215 1.00 62.34 78 VAL A CA 1
ATOM 576 C C . VAL A 1 78 ? -14.234 8.402 39.309 1.00 62.34 78 VAL A C 1
ATOM 578 O O . VAL A 1 78 ? -14.276 9.090 40.329 1.00 62.34 78 VAL A O 1
ATOM 581 N N . LEU A 1 79 ? -15.033 7.340 39.160 1.00 68.19 79 LEU A N 1
ATOM 582 C CA . LEU A 1 79 ? -16.023 6.942 40.169 1.00 68.19 79 LEU A CA 1
ATOM 583 C C . LEU A 1 79 ? -15.369 6.358 41.431 1.00 68.19 79 LEU A C 1
ATOM 585 O O . LEU A 1 79 ? -15.815 6.645 42.542 1.00 68.19 79 LEU A O 1
ATOM 589 N N . ALA A 1 80 ? -14.278 5.603 41.279 1.00 74.38 80 ALA A N 1
ATOM 590 C CA . ALA A 1 80 ? -13.522 5.048 42.401 1.00 74.38 80 ALA A CA 1
ATOM 591 C C . ALA A 1 80 ? -12.935 6.117 43.359 1.00 74.38 80 ALA A C 1
ATOM 593 O O . ALA A 1 80 ? -13.158 6.004 44.569 1.00 74.38 80 ALA A O 1
ATOM 594 N N . PRO A 1 81 ? -12.244 7.181 42.892 1.00 80.38 81 PRO A N 1
ATOM 595 C CA . PRO A 1 81 ? -11.723 8.219 43.782 1.00 80.38 81 PRO A CA 1
ATOM 596 C C . PRO A 1 81 ? -12.828 9.054 44.440 1.00 80.38 81 PRO A C 1
ATOM 598 O O . PRO A 1 81 ? -12.693 9.407 45.611 1.00 80.38 81 PRO A O 1
ATOM 601 N N . LEU A 1 82 ? -13.946 9.320 43.752 1.00 80.81 82 LEU A N 1
ATOM 602 C CA . LEU A 1 82 ? -15.095 10.006 44.359 1.00 80.81 82 LEU A CA 1
ATOM 603 C C . LEU A 1 82 ? -15.718 9.175 45.491 1.00 80.81 82 LEU A C 1
ATOM 605 O O . LEU A 1 82 ? -15.964 9.705 46.576 1.00 80.81 82 LEU A O 1
ATOM 609 N N . ALA A 1 83 ? -15.905 7.868 45.283 1.00 85.19 83 ALA A N 1
ATOM 610 C CA . ALA A 1 83 ? -16.401 6.962 46.317 1.00 85.19 83 ALA A CA 1
ATOM 611 C C . ALA A 1 83 ? -15.441 6.869 47.520 1.00 85.19 83 ALA A C 1
ATOM 613 O O . ALA A 1 83 ? -15.885 6.923 48.669 1.00 85.19 83 ALA A O 1
ATOM 614 N N . ALA A 1 84 ? -14.126 6.806 47.279 1.00 86.69 84 ALA A N 1
ATOM 615 C CA . ALA A 1 84 ? -13.113 6.770 48.336 1.00 86.69 84 ALA A CA 1
ATOM 616 C C . ALA A 1 84 ? 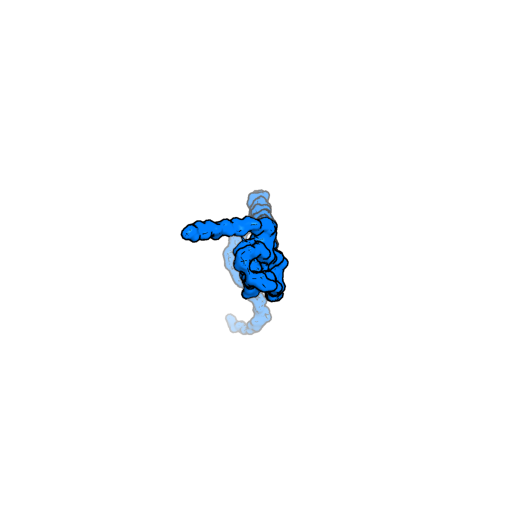-13.077 8.065 49.170 1.00 86.69 84 ALA A C 1
ATOM 618 O O . ALA A 1 84 ? -12.999 8.012 50.400 1.00 86.69 84 ALA A O 1
ATOM 619 N N . LEU A 1 85 ? -13.188 9.232 48.524 1.00 87.00 85 LEU A N 1
ATOM 620 C CA . LEU A 1 85 ? -13.256 10.527 49.207 1.00 87.00 85 LEU A CA 1
ATOM 621 C C . LEU A 1 85 ? -14.525 10.658 50.058 1.00 87.00 85 LEU A C 1
ATOM 623 O O . LEU A 1 85 ? -14.451 11.117 51.201 1.00 87.00 85 LEU A O 1
ATOM 627 N N . LEU A 1 86 ? -15.675 10.216 49.538 1.00 89.00 86 LEU A N 1
ATOM 628 C CA . LEU A 1 86 ? -16.938 10.191 50.280 1.00 89.00 86 LEU A CA 1
ATOM 629 C C . LEU A 1 86 ? -16.850 9.267 51.504 1.00 89.00 86 LEU A C 1
ATOM 631 O O . LEU A 1 86 ? -17.214 9.682 52.606 1.00 89.00 86 LEU A O 1
ATOM 635 N N . ALA A 1 87 ? -16.300 8.059 51.344 1.00 89.25 87 ALA A N 1
ATOM 636 C CA . ALA A 1 87 ? -16.096 7.115 52.440 1.00 89.25 87 ALA A CA 1
ATOM 637 C C . ALA A 1 87 ? -15.171 7.686 53.529 1.00 89.25 87 ALA A C 1
ATOM 639 O O . ALA A 1 87 ? -15.511 7.656 54.714 1.00 89.25 87 ALA A O 1
ATOM 640 N N . LEU A 1 88 ? -14.039 8.287 53.144 1.00 86.19 88 LEU A N 1
ATOM 641 C CA . LEU A 1 88 ? -13.107 8.914 54.083 1.00 86.19 88 LEU A CA 1
ATOM 642 C C . LEU A 1 88 ? -13.751 10.097 54.819 1.00 86.19 88 LEU A C 1
ATOM 644 O O . LEU A 1 88 ? -13.546 10.281 56.020 1.00 86.19 88 LEU A O 1
ATOM 648 N N . HIS A 1 89 ? -14.554 10.899 54.122 1.00 87.56 89 HIS A N 1
ATOM 649 C CA . HIS A 1 89 ? -15.253 12.028 54.721 1.00 87.56 89 HIS A CA 1
ATOM 650 C C . HIS A 1 89 ? -16.312 11.583 55.743 1.00 87.56 89 HIS A C 1
ATOM 652 O O . HIS A 1 89 ? -16.393 12.165 56.829 1.00 87.56 89 HIS A O 1
ATOM 658 N N . LEU A 1 90 ? -17.084 10.535 55.434 1.00 86.44 90 LEU A N 1
ATOM 659 C CA . LEU A 1 90 ? -18.042 9.931 56.364 1.00 86.44 90 LEU A CA 1
ATOM 660 C C . LEU A 1 90 ? -17.338 9.320 57.577 1.00 86.44 90 LEU A C 1
ATOM 662 O O . LEU A 1 90 ? -17.752 9.578 58.705 1.00 86.44 90 LEU A O 1
ATOM 666 N N . HIS A 1 91 ? -16.224 8.613 57.372 1.00 80.06 91 HIS A N 1
ATOM 667 C CA . HIS A 1 91 ? -15.416 8.076 58.465 1.00 80.06 91 HIS A CA 1
ATOM 668 C C . HIS A 1 91 ? -14.912 9.199 59.382 1.00 80.06 91 HIS A C 1
ATOM 670 O O . HIS A 1 91 ? -15.103 9.159 60.593 1.00 80.06 91 HIS A O 1
ATOM 676 N N . ARG A 1 92 ? -14.373 10.285 58.817 1.00 80.00 92 ARG A N 1
ATOM 677 C CA . ARG A 1 92 ? -13.946 11.460 59.593 1.00 80.00 92 ARG A CA 1
ATOM 678 C C . ARG A 1 92 ? -15.096 12.197 60.274 1.00 80.00 92 ARG A C 1
ATOM 680 O O . ARG A 1 92 ? -14.831 12.921 61.224 1.00 80.00 92 ARG A O 1
ATOM 687 N N . ARG A 1 93 ? -16.337 12.113 59.786 1.00 77.69 93 ARG A N 1
ATOM 688 C CA . ARG A 1 93 ? -17.514 12.642 60.500 1.00 77.69 93 ARG A CA 1
ATOM 689 C C . ARG A 1 93 ? -17.890 11.736 61.668 1.00 77.69 93 ARG A C 1
ATOM 691 O O . ARG A 1 93 ? -18.084 12.255 62.757 1.00 77.69 93 ARG A O 1
ATOM 698 N N . ALA A 1 94 ? -17.887 10.418 61.465 1.00 70.00 94 ALA A N 1
ATOM 699 C CA . ALA A 1 94 ? -18.141 9.438 62.520 1.00 70.00 94 ALA A CA 1
ATOM 700 C C . ALA A 1 94 ? -17.123 9.547 63.671 1.00 70.00 94 ALA A C 1
ATOM 702 O O . ALA A 1 94 ? -17.508 9.500 64.833 1.00 70.00 94 ALA A O 1
ATOM 703 N N . TRP A 1 95 ? -15.845 9.788 63.353 1.00 58.09 95 TRP A N 1
ATOM 704 C CA . TRP A 1 95 ? -14.776 10.008 64.339 1.00 58.09 95 TRP A CA 1
ATOM 705 C C . TRP A 1 95 ? -14.671 11.447 64.874 1.00 58.09 95 TRP A C 1
ATOM 707 O O . TRP A 1 95 ? -13.952 11.674 65.842 1.00 58.09 95 TRP A O 1
ATOM 717 N N . ARG A 1 96 ? -15.348 12.432 64.261 1.00 56.19 96 ARG A N 1
ATOM 718 C CA . ARG A 1 96 ? -15.429 13.817 64.780 1.00 56.19 96 ARG A CA 1
ATOM 719 C C . ARG A 1 96 ? -16.639 14.057 65.679 1.00 56.19 96 ARG A C 1
ATOM 721 O O . ARG A 1 96 ? -16.764 15.155 66.214 1.00 56.19 96 ARG A O 1
ATOM 728 N N . SER A 1 97 ? -17.505 13.064 65.860 1.00 48.38 97 SER A N 1
ATOM 729 C CA . SER A 1 97 ? -18.531 13.111 66.898 1.00 48.38 97 SER A CA 1
ATOM 730 C C . SER A 1 97 ? -17.857 13.181 68.280 1.00 48.38 97 SER A C 1
ATOM 732 O O . SER A 1 97 ? -17.046 12.306 68.590 1.00 48.38 97 SER A O 1
ATOM 734 N N . PRO A 1 98 ? -18.143 14.197 69.115 1.00 49.00 98 PRO A N 1
ATOM 735 C CA . PRO A 1 98 ? -17.647 14.249 70.489 1.00 49.00 98 PRO A CA 1
ATOM 736 C C . PRO A 1 98 ? -18.233 13.095 71.322 1.00 49.00 98 PRO A C 1
ATOM 738 O O . PRO A 1 98 ? -19.350 12.654 71.038 1.00 49.00 98 PRO A O 1
ATOM 741 N N . PRO A 1 99 ? -17.549 12.622 72.380 1.00 54.28 99 PRO A N 1
ATOM 742 C CA . PRO A 1 99 ? -18.136 11.668 73.308 1.00 54.28 99 PRO A CA 1
ATOM 743 C C . PRO A 1 99 ? -19.152 12.409 74.183 1.00 54.28 99 PRO A C 1
ATOM 745 O O . PRO A 1 99 ? -18.783 13.271 74.977 1.00 54.28 99 PRO A O 1
ATOM 748 N N . GLY A 1 100 ? -20.438 12.101 74.035 1.00 48.09 100 GLY A N 1
ATOM 749 C CA . GLY A 1 100 ? -21.479 12.758 74.823 1.00 48.09 100 GLY A CA 1
ATOM 750 C C . GLY A 1 100 ? -22.807 12.014 74.816 1.00 48.09 100 GLY A C 1
ATOM 751 O O . GLY A 1 100 ? -23.693 12.416 74.077 1.00 48.09 100 GLY A O 1
ATOM 752 N N . GLY A 1 101 ? -22.909 10.985 75.675 1.00 44.97 101 GLY A N 1
ATOM 753 C CA . GLY A 1 101 ? -24.154 10.388 76.201 1.00 44.97 101 GLY A CA 1
ATOM 754 C C . GLY A 1 101 ? -25.020 9.615 75.185 1.00 44.97 101 GLY A C 1
ATOM 755 O O . GLY A 1 101 ? -25.182 10.034 74.055 1.00 44.97 101 GLY A O 1
ATOM 756 N N . ASN A 1 102 ? -25.630 8.457 75.454 1.00 34.50 102 ASN A N 1
ATOM 757 C CA . ASN A 1 102 ? -25.960 7.753 76.687 1.00 34.50 102 ASN A CA 1
ATOM 758 C C . ASN A 1 102 ? -25.926 6.247 76.372 1.00 34.50 102 ASN A C 1
ATOM 760 O O . ASN A 1 102 ? -26.410 5.822 75.328 1.00 34.50 102 ASN A O 1
ATOM 764 N N . SER A 1 103 ? -25.389 5.461 77.303 1.00 51.00 103 SER A N 1
ATOM 765 C CA . SER A 1 103 ? -25.940 4.188 77.788 1.00 51.00 103 SER A CA 1
ATOM 766 C C . SER A 1 103 ? -27.068 3.534 76.966 1.00 51.00 103 SER A C 1
ATOM 768 O O . SER A 1 103 ? -28.195 4.012 76.988 1.00 51.00 103 SER A O 1
ATOM 770 N N . PHE A 1 104 ? -26.808 2.384 76.344 1.00 38.22 104 PHE A N 1
ATOM 771 C CA . PHE A 1 104 ? -27.189 1.066 76.876 1.00 38.22 104 PHE A CA 1
ATOM 772 C C . PHE A 1 104 ? -26.719 -0.016 75.896 1.00 38.22 104 PHE A C 1
ATOM 774 O O . PHE A 1 104 ? -27.067 -0.030 74.720 1.00 38.22 104 PHE A O 1
ATOM 781 N N . ARG A 1 105 ? -25.895 -0.934 76.398 1.00 49.44 105 ARG A N 1
ATOM 782 C CA . ARG A 1 105 ? -25.609 -2.206 75.741 1.00 49.44 105 ARG A CA 1
ATOM 783 C C . ARG A 1 105 ? -26.763 -3.148 76.090 1.00 49.44 105 ARG A C 1
ATOM 785 O O . ARG A 1 105 ? -26.932 -3.450 77.266 1.00 49.44 105 ARG A O 1
ATOM 792 N N . THR A 1 106 ? -27.471 -3.671 75.096 1.00 41.56 106 THR A N 1
ATOM 793 C CA . THR A 1 106 ? -28.208 -4.939 75.210 1.00 41.56 106 THR A CA 1
ATOM 794 C C . THR A 1 106 ? -27.929 -5.783 73.968 1.00 41.56 106 THR A C 1
ATOM 796 O O . THR A 1 106 ? -28.121 -5.294 72.855 1.00 41.56 106 THR A O 1
ATOM 799 N N . PRO A 1 107 ? -27.430 -7.021 74.114 1.00 43.47 107 PRO A N 1
ATOM 800 C CA . PRO A 1 107 ? -27.530 -8.023 73.065 1.00 43.47 107 PRO A CA 1
ATOM 801 C C . PRO A 1 107 ? -28.924 -8.684 73.123 1.00 43.47 107 PRO A C 1
ATOM 803 O O . PRO A 1 107 ? -29.524 -8.715 74.195 1.00 43.47 107 PRO A O 1
ATOM 806 N N . ILE A 1 108 ? -29.353 -9.306 72.011 1.00 41.62 108 ILE A N 1
ATOM 807 C CA . ILE A 1 108 ? -30.578 -10.135 71.865 1.00 41.62 108 ILE A CA 1
ATOM 808 C C . ILE A 1 108 ? -31.849 -9.236 71.772 1.00 41.62 108 ILE A C 1
ATOM 810 O O . ILE A 1 108 ? -31.986 -8.305 72.549 1.00 41.62 108 ILE A O 1
ATOM 814 N N . GLN A 1 109 ? -32.782 -9.344 70.817 1.00 34.22 109 GLN A N 1
ATOM 815 C CA . GLN A 1 109 ? -33.414 -10.519 70.219 1.00 34.22 109 GLN A CA 1
ATOM 816 C C . GLN A 1 109 ? -34.068 -10.167 68.866 1.00 34.22 109 GLN A C 1
ATOM 818 O O . GLN A 1 109 ? -34.508 -9.041 68.655 1.00 34.22 109 GLN A O 1
ATOM 823 N N . GLU A 1 110 ? -34.134 -11.161 67.983 1.00 49.34 110 GLU A N 1
ATOM 824 C CA . GLU A 1 110 ? -35.008 -11.230 66.809 1.00 49.34 110 GLU A CA 1
ATOM 825 C C . GLU A 1 110 ? -36.452 -10.830 67.165 1.00 49.34 110 GLU A C 1
ATOM 827 O O . GLU A 1 110 ? -37.037 -11.408 68.079 1.00 49.34 110 GLU A O 1
ATOM 832 N N . GLU A 1 111 ? -37.047 -9.894 66.427 1.00 35.22 111 GLU A N 1
ATOM 833 C CA . GLU A 1 111 ? -38.491 -9.637 66.472 1.00 35.22 111 GLU A CA 1
ATOM 834 C C . GLU A 1 111 ? -39.036 -9.561 65.039 1.00 35.22 111 GLU A C 1
ATOM 836 O O . GLU A 1 111 ? -39.298 -8.493 64.487 1.00 35.22 111 GLU A O 1
ATOM 841 N N . HIS A 1 112 ? -39.174 -10.734 64.411 1.00 33.78 112 HIS A N 1
ATOM 842 C CA . HIS A 1 112 ? -40.173 -10.923 63.361 1.00 33.78 112 HIS A CA 1
ATOM 843 C C . HIS A 1 112 ? -41.538 -11.020 64.045 1.00 33.78 112 HIS A C 1
ATO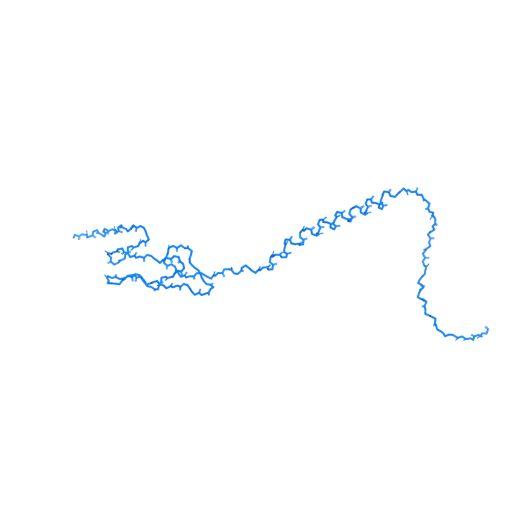M 845 O O . HIS A 1 112 ? -41.857 -12.010 64.702 1.00 33.78 112 HIS A O 1
ATOM 851 N N . THR A 1 113 ? -42.334 -9.970 63.893 1.00 34.31 113 THR A N 1
ATOM 852 C CA . THR A 1 113 ? -43.757 -9.977 64.218 1.00 34.31 113 THR A CA 1
ATOM 853 C C . THR A 1 113 ? -44.506 -10.616 63.052 1.00 34.31 113 THR A C 1
ATOM 855 O O . THR A 1 113 ? -44.663 -9.997 62.005 1.00 34.31 113 THR A O 1
ATOM 858 N N . ASP A 1 114 ? -44.977 -11.852 63.229 1.00 36.47 114 ASP A N 1
ATOM 859 C CA . ASP A 1 114 ? -46.121 -12.355 62.467 1.00 36.47 114 ASP A CA 1
ATOM 860 C C . ASP A 1 114 ? -47.271 -12.624 63.436 1.00 36.47 114 ASP A C 1
ATOM 862 O O . ASP A 1 114 ? -47.205 -13.448 64.350 1.00 36.47 114 ASP A O 1
ATOM 866 N N . VAL A 1 115 ? -48.311 -11.820 63.260 1.00 44.84 115 VAL A N 1
ATOM 867 C CA . VAL A 1 115 ? -49.575 -11.894 63.971 1.00 44.84 115 VAL A CA 1
ATOM 868 C C . VAL A 1 115 ? -50.379 -13.016 63.331 1.00 44.84 115 VAL A C 1
ATOM 870 O O . VAL A 1 115 ? -51.108 -12.759 62.379 1.00 44.84 115 VAL A O 1
ATOM 873 N N . HIS A 1 116 ? -50.319 -14.236 63.872 1.00 41.66 116 HIS A N 1
ATOM 874 C CA . HIS A 1 116 ? -51.455 -15.149 63.756 1.00 41.66 116 HIS A CA 1
ATOM 875 C C . HIS A 1 116 ? -51.450 -16.312 64.762 1.00 41.66 116 HIS A C 1
ATOM 877 O O . HIS A 1 116 ? -50.462 -17.011 64.952 1.00 41.66 116 HIS A O 1
ATOM 883 N N . SER A 1 117 ? -52.650 -16.576 65.281 1.00 37.78 117 SER A N 1
ATOM 884 C CA . SER A 1 117 ? -53.143 -17.850 65.822 1.00 37.78 117 SER A CA 1
ATOM 885 C C . SER A 1 117 ? -52.991 -18.183 67.316 1.00 37.78 117 SER A C 1
ATOM 887 O O . SER A 1 117 ? -52.166 -18.977 67.746 1.00 37.78 117 SER A O 1
ATOM 889 N N . THR A 1 118 ? -53.941 -17.622 68.070 1.00 45.34 118 THR A N 1
ATOM 890 C CA . THR A 1 118 ? -54.918 -18.298 68.957 1.00 45.34 118 THR A CA 1
ATOM 891 C C . THR A 1 118 ? -54.550 -1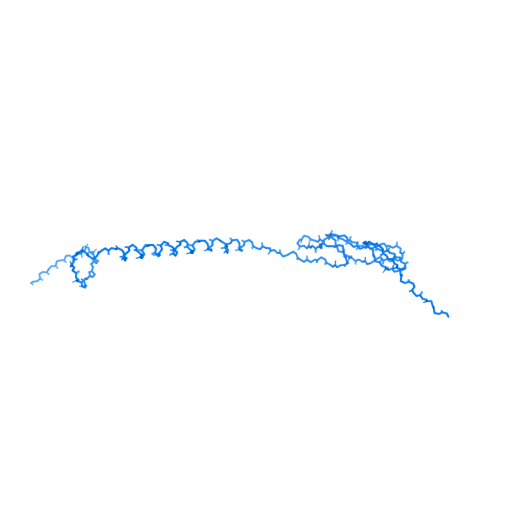9.516 69.830 1.00 45.34 118 THR A C 1
ATOM 893 O O . THR A 1 118 ? -54.357 -20.619 69.336 1.00 45.34 118 THR A O 1
ATOM 896 N N . LEU A 1 119 ? -54.843 -19.314 71.129 1.00 47.81 119 LEU A N 1
ATOM 897 C CA . LEU A 1 119 ? -55.725 -20.120 72.005 1.00 47.81 119 LEU A CA 1
ATOM 898 C C . LEU A 1 119 ? -55.143 -21.297 72.826 1.00 47.81 119 LEU A C 1
ATOM 900 O O . LEU A 1 119 ? -54.555 -22.229 72.297 1.00 47.81 119 LEU A O 1
ATOM 904 N N . ALA A 1 120 ? -55.574 -21.276 74.102 1.00 39.50 120 ALA A N 1
ATOM 905 C CA . ALA A 1 120 ? -55.807 -22.364 75.073 1.00 39.50 120 ALA A CA 1
ATOM 906 C C . ALA A 1 120 ? -54.742 -22.470 76.181 1.00 39.50 120 ALA A C 1
ATOM 908 O O . ALA A 1 120 ? -53.576 -22.717 75.913 1.00 39.50 120 ALA A O 1
ATOM 909 N N . LYS A 1 121 ? -55.100 -22.084 77.423 1.00 35.56 121 LYS A N 1
ATOM 910 C CA . LYS A 1 121 ? -55.571 -22.981 78.513 1.00 35.56 121 LYS A CA 1
ATOM 911 C C . LYS A 1 121 ? -54.522 -24.071 78.775 1.00 35.56 121 LYS A C 1
ATOM 913 O O . LYS A 1 121 ? -54.290 -24.901 77.909 1.00 35.56 121 LYS A O 1
ATOM 918 N N . ILE A 1 122 ? -53.894 -24.122 79.946 1.00 37.28 122 ILE A N 1
ATOM 919 C CA . ILE A 1 122 ? -54.469 -24.368 81.284 1.00 37.28 122 ILE A CA 1
ATOM 920 C C . ILE A 1 122 ? -53.597 -23.681 82.336 1.00 37.28 122 ILE A C 1
ATOM 922 O O . ILE A 1 122 ? -52.361 -23.691 82.149 1.00 37.28 122 ILE A O 1
#

Organism: Tupaia chinensis (NCBI:txid246437)